Protein AF-A0A6N8YB53-F1 (afdb_monomer_lite)

Secondary structure (DSSP, 8-state):
--HHHHHHHHHHHHHHHHHHHHHHHHHHHHHH---TT--HHHHHHHHHHHHHHHHHHHHTT-GGGHHHHHHHHHHHHHHHHHHHHTT---HHHHHHHHHHHHHHHHHHHHHHHHHHHHHHHHHHHHHHHHHHHHHHH-SS-S--

Structure (mmCIF, N/CA/C/O backbone):
data_AF-A0A6N8YB53-F1
#
_entry.id   AF-A0A6N8YB53-F1
#
loop_
_atom_site.group_PDB
_atom_site.id
_atom_site.type_symbol
_atom_site.label_atom_id
_atom_site.label_alt_id
_atom_site.label_comp_id
_atom_site.label_asym_id
_atom_site.label_entity_id
_atom_site.label_seq_id
_atom_site.pdbx_PDB_ins_code
_atom_site.Cartn_x
_atom_site.Cartn_y
_atom_site.Cartn_z
_atom_site.occupancy
_atom_site.B_iso_or_equiv
_atom_site.auth_seq_id
_atom_site.auth_comp_id
_atom_site.auth_asym_id
_atom_site.auth_atom_id
_atom_site.pdbx_PDB_model_num
ATOM 1 N N . MET A 1 1 ? 21.199 24.885 -8.560 1.00 68.94 1 MET A N 1
ATOM 2 C CA . MET A 1 1 ? 20.740 23.526 -8.229 1.00 68.94 1 MET A CA 1
ATOM 3 C C . MET A 1 1 ? 20.854 22.683 -9.481 1.00 68.94 1 MET A C 1
ATOM 5 O O . MET A 1 1 ? 20.264 23.051 -10.496 1.00 68.94 1 MET A O 1
ATOM 9 N N . SER A 1 2 ? 21.675 21.638 -9.445 1.00 90.31 2 SER A N 1
ATOM 10 C CA . SER A 1 2 ? 21.792 20.686 -10.555 1.00 90.31 2 SER A CA 1
ATOM 11 C C . SER A 1 2 ? 20.543 19.793 -10.643 1.00 90.31 2 SER A C 1
ATOM 13 O O . SER A 1 2 ? 19.732 19.748 -9.715 1.00 90.31 2 SER A O 1
ATOM 15 N N . ARG A 1 3 ? 20.360 19.081 -11.765 1.00 82.12 3 ARG A N 1
ATOM 16 C CA . ARG A 1 3 ? 19.267 18.098 -11.902 1.00 82.12 3 ARG A CA 1
ATOM 17 C C . ARG A 1 3 ? 19.371 16.986 -10.854 1.00 82.12 3 ARG A C 1
ATOM 19 O O . ARG A 1 3 ? 18.347 16.576 -10.318 1.00 82.12 3 ARG A O 1
ATOM 26 N N . ASP A 1 4 ? 20.592 16.579 -10.528 1.00 77.56 4 ASP A N 1
ATOM 27 C CA . ASP A 1 4 ? 20.862 15.503 -9.573 1.00 77.56 4 ASP A CA 1
ATOM 28 C C . ASP A 1 4 ? 20.578 15.945 -8.132 1.00 77.56 4 ASP A C 1
ATOM 30 O O . ASP A 1 4 ? 19.939 15.217 -7.377 1.00 77.56 4 ASP A O 1
ATOM 34 N N . GLU A 1 5 ? 20.948 17.180 -7.765 1.00 79.94 5 GLU A N 1
ATOM 35 C CA . GLU A 1 5 ? 20.570 17.765 -6.470 1.00 79.94 5 GLU A CA 1
ATOM 36 C C . GLU A 1 5 ? 19.052 17.879 -6.325 1.00 79.94 5 GLU A C 1
ATOM 38 O O . GLU A 1 5 ? 18.503 17.594 -5.262 1.00 79.94 5 GLU A O 1
ATOM 43 N N . PHE A 1 6 ? 18.356 18.292 -7.388 1.00 80.00 6 PHE A N 1
ATOM 44 C CA . PHE A 1 6 ? 16.901 18.379 -7.363 1.00 80.00 6 PHE A CA 1
ATOM 45 C C . PHE A 1 6 ? 16.256 17.000 -7.172 1.00 80.00 6 PHE A C 1
ATOM 47 O O . PHE A 1 6 ? 15.397 16.848 -6.306 1.00 80.00 6 PHE A O 1
ATOM 54 N N . ALA A 1 7 ? 16.696 15.991 -7.931 1.00 75.06 7 ALA A N 1
ATOM 55 C CA . ALA A 1 7 ? 16.205 14.619 -7.808 1.00 75.06 7 ALA A CA 1
ATOM 56 C C . ALA A 1 7 ? 16.444 14.048 -6.401 1.00 75.06 7 ALA A C 1
ATOM 58 O O . ALA A 1 7 ? 15.540 13.449 -5.817 1.00 75.06 7 ALA A O 1
ATOM 59 N N . PHE A 1 8 ? 17.618 14.314 -5.821 1.00 78.69 8 PHE A N 1
ATOM 60 C CA . PHE A 1 8 ? 17.946 13.933 -4.452 1.00 78.69 8 PHE A CA 1
ATOM 61 C C . PHE A 1 8 ? 16.974 14.544 -3.431 1.00 78.69 8 PHE A C 1
ATOM 63 O O . PHE A 1 8 ? 16.389 13.823 -2.623 1.00 78.69 8 PHE A O 1
ATOM 70 N N . TRP A 1 9 ? 16.737 15.860 -3.483 1.00 81.25 9 TRP A N 1
ATOM 71 C CA . TRP A 1 9 ? 15.824 16.519 -2.543 1.00 81.25 9 TRP A CA 1
ATOM 72 C C . TRP A 1 9 ? 14.372 16.072 -2.707 1.00 81.25 9 TRP A C 1
ATOM 74 O O . TRP A 1 9 ? 13.678 15.874 -1.709 1.00 81.25 9 TRP A O 1
ATOM 84 N N . VAL A 1 10 ? 13.920 15.854 -3.945 1.00 79.44 10 VAL A N 1
ATOM 85 C CA . VAL A 1 10 ? 12.597 15.276 -4.218 1.00 79.44 10 VAL A CA 1
ATOM 86 C C . VAL A 1 10 ? 12.478 13.890 -3.585 1.00 79.44 10 VAL A C 1
ATOM 88 O O . VAL A 1 10 ? 11.480 13.622 -2.917 1.00 79.44 10 VAL A O 1
ATOM 91 N N . ALA A 1 11 ? 13.496 13.035 -3.718 1.00 72.44 11 ALA A N 1
ATOM 92 C CA . ALA A 1 11 ? 13.505 11.712 -3.101 1.00 72.44 11 ALA A CA 1
ATOM 93 C C . ALA A 1 11 ? 13.462 11.793 -1.567 1.00 72.44 11 ALA A C 1
ATOM 95 O O . ALA A 1 11 ? 12.680 11.078 -0.941 1.00 72.44 11 ALA A O 1
ATOM 96 N N . VAL A 1 12 ? 14.239 12.687 -0.947 1.00 76.75 12 VAL A N 1
ATOM 97 C CA . VAL A 1 12 ? 14.237 12.894 0.514 1.00 76.75 12 VAL A CA 1
ATOM 98 C C . VAL A 1 12 ? 12.858 13.333 1.015 1.00 76.75 12 VAL A C 1
ATOM 100 O O . VAL A 1 12 ? 12.335 12.761 1.973 1.00 76.75 12 VAL A O 1
ATOM 103 N N . VAL A 1 13 ? 12.233 14.310 0.352 1.00 79.44 13 VAL A N 1
ATOM 104 C CA . VAL A 1 13 ? 10.890 14.786 0.718 1.00 79.44 13 VAL A CA 1
ATOM 105 C C . VAL A 1 13 ? 9.848 13.690 0.503 1.00 79.44 13 VAL A C 1
ATOM 107 O O . VAL A 1 13 ? 9.030 13.452 1.390 1.00 79.44 13 VAL A O 1
ATOM 110 N N . ALA A 1 14 ? 9.893 12.982 -0.628 1.00 69.25 14 ALA A N 1
ATOM 111 C CA . ALA A 1 14 ? 8.979 11.880 -0.922 1.00 69.25 14 ALA A CA 1
ATOM 112 C C . ALA A 1 14 ? 9.079 10.761 0.126 1.00 69.25 14 ALA A C 1
ATOM 114 O O . ALA A 1 14 ? 8.049 10.274 0.596 1.00 69.25 14 ALA A O 1
ATOM 115 N N . ASN A 1 15 ? 10.297 10.410 0.554 1.00 69.44 15 ASN A N 1
ATOM 116 C CA . ASN A 1 15 ? 10.534 9.491 1.667 1.00 69.44 15 ASN A CA 1
ATOM 117 C C . ASN A 1 15 ? 9.843 10.002 2.942 1.00 69.44 15 ASN A C 1
ATOM 119 O O . ASN A 1 15 ? 9.006 9.303 3.513 1.00 69.44 15 ASN A O 1
ATOM 123 N N . GLY A 1 16 ? 10.135 11.238 3.360 1.00 72.81 16 GLY A N 1
ATOM 124 C CA . GLY A 1 16 ? 9.576 11.822 4.584 1.00 72.81 16 GLY A CA 1
ATOM 125 C C . GLY A 1 16 ? 8.044 11.869 4.588 1.00 72.81 16 GLY A C 1
ATOM 126 O O . GLY A 1 16 ? 7.410 11.430 5.546 1.00 72.81 16 GLY A O 1
ATOM 127 N N . VAL A 1 17 ? 7.435 12.331 3.495 1.00 72.19 17 VAL A N 1
ATOM 128 C CA . VAL A 1 17 ? 5.971 12.404 3.353 1.00 72.19 17 VAL A CA 1
ATOM 129 C C . VAL A 1 17 ? 5.343 11.010 3.377 1.00 72.19 17 VAL A C 1
ATOM 131 O O . VAL A 1 17 ? 4.336 10.806 4.056 1.00 72.19 17 VAL A O 1
ATOM 134 N N . THR A 1 18 ? 5.960 10.036 2.702 1.00 68.25 18 THR A N 1
ATOM 135 C CA . THR A 1 18 ? 5.464 8.651 2.663 1.00 68.25 18 THR A CA 1
ATOM 136 C C . THR A 1 18 ? 5.437 8.018 4.050 1.00 68.25 18 THR A C 1
ATOM 138 O O . THR A 1 18 ? 4.482 7.316 4.384 1.00 68.25 18 THR A O 1
ATOM 141 N N . PHE A 1 19 ? 6.442 8.303 4.878 1.00 67.00 19 PHE A N 1
ATOM 142 C CA . PHE A 1 19 ? 6.468 7.863 6.269 1.00 67.00 19 PHE A CA 1
ATOM 143 C C . PHE A 1 19 ? 5.384 8.544 7.108 1.00 67.00 19 PHE A C 1
ATOM 145 O O . PHE A 1 19 ? 4.682 7.879 7.865 1.00 67.00 19 PHE A O 1
ATOM 152 N N . VAL A 1 20 ? 5.233 9.864 6.988 1.00 73.56 20 VAL A N 1
ATOM 153 C CA . VAL A 1 20 ? 4.366 10.640 7.886 1.00 73.56 20 VAL A CA 1
ATOM 154 C C . VAL A 1 20 ? 2.881 10.420 7.598 1.00 73.56 20 VAL A C 1
ATOM 156 O O . VAL A 1 20 ? 2.093 10.356 8.541 1.00 73.56 20 VAL A O 1
ATOM 159 N N . GLN A 1 21 ? 2.482 10.252 6.332 1.00 75.06 21 GLN A N 1
ATOM 160 C CA . GLN A 1 21 ? 1.061 10.235 5.944 1.00 75.06 21 GLN A CA 1
ATOM 161 C C . GLN A 1 21 ? 0.226 9.150 6.648 1.00 75.06 21 GLN A C 1
ATOM 163 O O . GLN A 1 21 ? -0.958 9.343 6.908 1.00 75.06 21 GLN A O 1
ATOM 168 N N . ILE A 1 22 ? 0.831 8.009 6.984 1.00 79.94 22 ILE A N 1
ATOM 169 C CA . ILE A 1 22 ? 0.111 6.842 7.513 1.00 79.94 22 ILE A CA 1
ATOM 170 C C . ILE A 1 22 ? 0.195 6.719 9.041 1.00 79.94 22 ILE A C 1
ATOM 172 O O . ILE A 1 22 ? -0.607 6.013 9.659 1.00 79.94 22 ILE A O 1
ATOM 176 N N . VAL A 1 23 ? 1.123 7.446 9.671 1.00 84.94 23 VAL A N 1
ATOM 177 C CA . VAL A 1 23 ? 1.365 7.407 11.122 1.00 84.94 23 VAL A CA 1
ATOM 178 C C . VAL A 1 23 ? 0.115 7.760 11.937 1.00 84.94 23 VAL A C 1
ATOM 180 O O . VAL A 1 23 ? -0.196 6.999 12.855 1.00 84.94 23 VAL A O 1
ATOM 183 N N . PRO A 1 24 ? -0.657 8.824 11.626 1.00 84.94 24 PRO A N 1
ATOM 184 C CA . PRO A 1 24 ? -1.852 9.156 12.400 1.00 84.94 24 PRO A CA 1
ATOM 185 C C . PRO A 1 24 ? -2.903 8.041 12.381 1.00 84.94 24 PRO A C 1
ATOM 187 O O . PRO A 1 24 ? -3.508 7.746 13.414 1.00 84.94 24 PRO A O 1
ATOM 190 N N . GLN A 1 25 ? -3.092 7.382 11.231 1.00 87.00 25 GLN A N 1
ATOM 191 C CA . GLN A 1 25 ? -4.042 6.274 11.106 1.00 87.00 25 GLN A CA 1
ATOM 192 C C . GLN A 1 25 ? -3.591 5.049 11.907 1.00 87.00 25 GLN A C 1
ATOM 194 O O . GLN A 1 25 ? -4.390 4.476 12.648 1.00 87.00 25 GLN A O 1
ATOM 199 N N . ILE A 1 26 ? -2.309 4.682 11.824 1.00 90.50 26 ILE A N 1
ATOM 200 C CA . ILE A 1 26 ? -1.743 3.574 12.607 1.00 90.50 26 ILE A CA 1
ATOM 201 C C . ILE A 1 26 ? -1.847 3.871 14.107 1.00 90.50 26 ILE A C 1
ATOM 203 O O . ILE A 1 26 ? -2.325 3.032 14.871 1.00 90.50 26 ILE A O 1
ATOM 207 N N . ALA A 1 27 ? -1.470 5.077 14.536 1.00 92.12 27 ALA A N 1
ATOM 208 C CA . ALA A 1 27 ? -1.556 5.492 15.933 1.00 92.12 27 ALA A CA 1
ATOM 209 C C . ALA A 1 27 ? -3.003 5.454 16.450 1.00 92.12 27 ALA A C 1
ATOM 211 O O . ALA A 1 27 ? -3.247 4.985 17.564 1.00 92.12 27 ALA A O 1
ATOM 212 N N . ARG A 1 28 ? -3.979 5.884 15.636 1.00 91.62 28 ARG A N 1
ATOM 213 C CA . ARG A 1 28 ? -5.408 5.766 15.961 1.00 91.62 28 ARG A CA 1
ATOM 214 C C . ARG A 1 28 ? -5.818 4.302 16.126 1.00 91.62 28 ARG A C 1
ATOM 216 O O . ARG A 1 28 ? -6.371 3.972 17.169 1.00 91.62 28 ARG A O 1
ATOM 223 N N . LEU A 1 29 ? -5.505 3.429 15.165 1.00 93.31 29 LEU A N 1
ATOM 224 C CA . LEU A 1 29 ? -5.847 1.999 15.225 1.00 93.31 29 LEU A CA 1
ATOM 225 C C . LEU A 1 29 ? -5.259 1.303 16.461 1.00 93.31 29 LEU A C 1
ATOM 227 O O . LEU A 1 29 ? -5.942 0.489 17.081 1.00 93.31 29 LEU A O 1
ATOM 231 N N . ILE A 1 30 ? -4.021 1.641 16.839 1.00 95.31 30 ILE A N 1
ATOM 232 C CA . ILE A 1 30 ? -3.368 1.124 18.051 1.00 95.31 30 ILE A CA 1
ATOM 233 C C . ILE A 1 30 ? -4.069 1.642 19.309 1.00 95.31 30 ILE A C 1
ATOM 235 O O . ILE A 1 30 ? -4.342 0.866 20.221 1.00 95.31 30 ILE A O 1
ATOM 239 N N . ARG A 1 31 ? -4.348 2.950 19.373 1.00 95.56 31 ARG A N 1
ATOM 240 C CA . ARG A 1 31 ? -4.862 3.601 20.585 1.00 95.56 31 ARG A CA 1
ATOM 241 C C . ARG A 1 31 ? -6.327 3.281 20.859 1.00 95.56 31 ARG A C 1
ATOM 243 O O . ARG A 1 31 ? -6.695 3.115 22.015 1.00 95.56 31 ARG A O 1
ATOM 250 N N . THR A 1 32 ? -7.170 3.276 19.827 1.00 94.38 32 THR A N 1
ATOM 251 C CA . THR A 1 32 ? -8.629 3.206 20.001 1.00 94.38 32 THR A CA 1
ATOM 252 C C . THR A 1 32 ? -9.218 1.849 19.664 1.00 94.38 32 THR A C 1
ATOM 254 O O . THR A 1 32 ? -10.351 1.588 20.043 1.00 94.38 32 THR A O 1
ATOM 257 N N . GLY A 1 33 ? -8.531 1.009 18.886 1.00 93.56 33 GLY A N 1
ATOM 258 C CA . GLY A 1 33 ? -9.110 -0.232 18.359 1.00 93.56 33 GLY A CA 1
ATOM 259 C C . GLY A 1 33 ? -10.167 -0.014 17.263 1.00 93.56 33 GLY A C 1
ATOM 260 O O . GLY A 1 33 ? -10.290 -0.826 16.360 1.00 93.56 33 GLY A O 1
ATOM 261 N N . HIS A 1 34 ? -10.885 1.109 17.292 1.00 92.88 34 HIS A N 1
ATOM 262 C CA . HIS A 1 34 ? -11.897 1.521 16.318 1.00 92.88 34 HIS A CA 1
ATOM 263 C C . HIS A 1 34 ? -11.400 1.449 14.869 1.00 92.88 34 HIS A C 1
ATOM 265 O O . HIS A 1 34 ? -10.420 2.103 14.502 1.00 92.88 34 HIS A O 1
ATOM 271 N N . THR A 1 35 ? -12.095 0.655 14.054 1.00 92.12 35 THR A N 1
ATOM 272 C CA . THR A 1 35 ? -11.764 0.409 12.639 1.00 92.12 35 THR A CA 1
ATOM 273 C C . THR A 1 35 ? -12.628 1.237 11.687 1.00 92.12 35 THR A C 1
ATOM 275 O O . THR A 1 35 ? -12.398 1.252 10.478 1.00 92.12 35 THR A O 1
ATOM 278 N N . GLU A 1 36 ? -13.606 1.971 12.221 1.00 89.12 36 GLU A N 1
ATOM 279 C CA . GLU A 1 36 ? -14.539 2.781 11.455 1.00 89.12 36 GLU A CA 1
ATOM 280 C C . GLU A 1 36 ? -13.801 3.879 10.680 1.00 89.12 36 GLU A C 1
ATOM 282 O O . GLU A 1 36 ? -13.030 4.678 11.233 1.00 89.12 36 GLU A O 1
ATOM 287 N N . GLY A 1 37 ? -14.066 3.920 9.373 1.00 84.50 37 GLY A N 1
ATOM 288 C CA . GLY A 1 37 ? -13.459 4.871 8.445 1.00 84.50 37 GLY A CA 1
ATOM 289 C C . GLY A 1 37 ? -12.095 4.449 7.894 1.00 84.50 37 GLY A C 1
ATOM 290 O O . GLY A 1 37 ? -11.537 5.189 7.095 1.00 84.50 37 GLY A O 1
ATOM 291 N N . VAL A 1 38 ? -11.566 3.274 8.258 1.00 88.12 38 VAL A N 1
ATOM 292 C CA . VAL A 1 38 ? -10.313 2.755 7.691 1.00 88.12 38 VAL A CA 1
ATOM 293 C C . VAL A 1 38 ? -10.599 1.512 6.850 1.00 88.12 38 VAL A C 1
ATOM 295 O O . VAL A 1 38 ? -11.090 0.498 7.341 1.00 88.12 38 VAL A O 1
ATOM 298 N N . SER A 1 39 ? -10.301 1.584 5.552 1.00 90.06 39 SER A N 1
ATOM 299 C CA . SER A 1 39 ? -10.636 0.525 4.595 1.00 90.06 39 SER A CA 1
ATOM 300 C C . SER A 1 39 ? -9.573 -0.588 4.563 1.00 90.06 39 SER A C 1
ATOM 302 O O . SER A 1 39 ? -8.414 -0.317 4.234 1.00 90.06 39 SER A O 1
ATOM 304 N N . PRO A 1 40 ? -9.941 -1.867 4.792 1.00 93.06 40 PRO A N 1
ATOM 305 C CA . PRO A 1 40 ? -9.031 -2.993 4.567 1.00 93.06 40 PRO A CA 1
ATOM 306 C C . PRO A 1 40 ? -8.565 -3.116 3.115 1.00 93.06 40 PRO A C 1
ATOM 308 O O . PRO A 1 40 ? -7.440 -3.536 2.862 1.00 93.06 40 PRO A O 1
ATOM 311 N N . THR A 1 41 ? -9.411 -2.731 2.155 1.00 92.56 41 THR A N 1
ATOM 312 C CA . THR A 1 41 ? -9.057 -2.724 0.729 1.00 92.56 41 THR A CA 1
ATOM 313 C C . THR A 1 41 ? -7.987 -1.687 0.431 1.00 92.56 41 THR A C 1
ATOM 315 O O . THR A 1 41 ? -7.063 -1.977 -0.316 1.00 92.56 41 THR A O 1
ATOM 318 N N . TRP A 1 42 ? -8.075 -0.508 1.045 1.00 90.00 42 TRP A N 1
ATOM 319 C CA . TRP A 1 42 ? -7.062 0.539 0.924 1.00 90.00 42 TRP A CA 1
ATOM 320 C C . TRP A 1 42 ? -5.705 0.080 1.466 1.00 90.00 42 TRP A C 1
ATOM 322 O O . TRP A 1 42 ? -4.694 0.264 0.789 1.00 90.00 42 TRP A O 1
ATOM 332 N N . ALA A 1 43 ? -5.689 -0.571 2.635 1.00 92.50 43 ALA A N 1
ATOM 333 C CA . ALA A 1 43 ? -4.455 -1.068 3.240 1.00 92.50 43 ALA A CA 1
ATOM 334 C C . ALA A 1 43 ? -3.838 -2.210 2.416 1.00 92.50 43 ALA A C 1
ATOM 336 O O . ALA A 1 43 ? -2.649 -2.183 2.108 1.00 92.50 43 ALA A O 1
ATOM 337 N N . ALA A 1 44 ? -4.648 -3.185 1.994 1.00 95.00 44 ALA A N 1
ATOM 338 C CA . ALA A 1 44 ? -4.175 -4.302 1.180 1.00 95.00 44 ALA A CA 1
ATOM 339 C C . ALA A 1 44 ? -3.697 -3.854 -0.211 1.00 95.00 44 ALA A C 1
ATOM 341 O O . ALA A 1 44 ? -2.608 -4.236 -0.629 1.00 95.00 44 ALA A O 1
ATOM 342 N N . ALA A 1 45 ? -4.462 -3.005 -0.906 1.00 92.25 45 ALA A N 1
ATOM 343 C CA . ALA A 1 45 ? -4.065 -2.467 -2.204 1.00 92.25 45 ALA A CA 1
ATOM 344 C C . ALA A 1 45 ? -2.796 -1.611 -2.096 1.00 92.25 45 ALA A C 1
ATOM 346 O O . ALA A 1 45 ? -1.887 -1.789 -2.901 1.00 92.25 45 ALA A O 1
ATOM 347 N N . GLY A 1 46 ? -2.700 -0.743 -1.080 1.00 90.94 46 GLY A N 1
ATOM 348 C CA . GLY A 1 46 ? -1.508 0.066 -0.820 1.00 90.94 46 GLY A CA 1
ATOM 349 C C . GLY A 1 46 ? -0.267 -0.797 -0.595 1.00 90.94 46 GLY A C 1
ATOM 350 O O . GLY A 1 46 ? 0.765 -0.567 -1.225 1.00 90.94 46 GLY A O 1
ATOM 351 N N . MET A 1 47 ? -0.375 -1.852 0.218 1.00 93.56 47 MET A N 1
ATOM 352 C CA . MET A 1 47 ? 0.711 -2.815 0.417 1.00 93.56 47 MET A CA 1
ATOM 353 C C . MET A 1 47 ? 1.111 -3.492 -0.902 1.00 93.56 47 MET A C 1
ATOM 355 O O . MET A 1 47 ? 2.289 -3.496 -1.253 1.00 93.56 47 MET A O 1
ATOM 359 N N . THR A 1 48 ? 0.151 -4.035 -1.656 1.00 95.44 48 THR A N 1
ATOM 360 C CA . THR A 1 48 ? 0.435 -4.750 -2.909 1.00 95.44 48 THR A CA 1
ATOM 361 C C . THR A 1 48 ? 1.035 -3.841 -3.982 1.00 95.44 48 THR A C 1
ATOM 363 O O . THR A 1 48 ? 1.984 -4.243 -4.653 1.00 95.44 48 THR A O 1
ATOM 366 N N . ILE A 1 49 ? 0.526 -2.618 -4.142 1.00 93.38 49 ILE A N 1
ATOM 367 C CA . ILE A 1 49 ? 1.073 -1.637 -5.089 1.00 93.38 49 ILE A CA 1
ATOM 368 C C . ILE A 1 49 ? 2.533 -1.331 -4.743 1.00 93.38 49 ILE A C 1
ATOM 370 O O . ILE A 1 49 ? 3.375 -1.309 -5.637 1.00 93.38 49 ILE A O 1
ATOM 374 N N . ASN A 1 50 ? 2.863 -1.171 -3.457 1.00 93.62 50 ASN A N 1
ATOM 375 C CA . ASN A 1 50 ? 4.245 -0.935 -3.035 1.00 93.62 50 ASN A CA 1
ATOM 376 C C . ASN A 1 50 ? 5.150 -2.163 -3.225 1.00 93.62 50 ASN A C 1
ATOM 378 O O . ASN A 1 50 ? 6.325 -2.002 -3.536 1.00 93.62 50 ASN A O 1
ATOM 382 N N . VAL A 1 51 ? 4.622 -3.387 -3.143 1.00 96.19 51 VAL A N 1
ATOM 383 C CA . VAL A 1 51 ? 5.365 -4.589 -3.572 1.00 96.19 51 VAL A CA 1
ATOM 384 C C . VAL A 1 51 ? 5.637 -4.559 -5.083 1.00 96.19 51 VAL A C 1
ATOM 386 O O . VAL A 1 51 ? 6.735 -4.904 -5.515 1.00 96.19 51 VAL A O 1
ATOM 389 N N . GLY A 1 52 ? 4.677 -4.098 -5.891 1.00 95.44 52 GLY A N 1
ATOM 390 C CA . GLY A 1 52 ? 4.882 -3.865 -7.325 1.00 95.44 52 GLY A CA 1
ATOM 391 C C . GLY A 1 52 ? 5.975 -2.828 -7.600 1.00 95.44 52 GLY A C 1
ATOM 392 O O . GLY A 1 52 ? 6.848 -3.063 -8.434 1.00 95.44 52 GLY A O 1
ATOM 393 N N . TRP A 1 53 ? 5.977 -1.723 -6.847 1.00 94.50 53 TRP A N 1
ATOM 394 C CA . TRP A 1 53 ? 7.050 -0.729 -6.896 1.00 94.50 53 TRP A CA 1
ATOM 395 C C . TRP A 1 53 ? 8.397 -1.307 -6.488 1.00 94.50 53 TRP A C 1
ATOM 397 O O . TRP A 1 53 ? 9.369 -1.049 -7.183 1.00 94.50 53 TRP A O 1
ATOM 407 N N . MET A 1 54 ? 8.460 -2.126 -5.432 1.00 95.81 54 MET A N 1
ATOM 408 C CA . MET A 1 54 ? 9.694 -2.802 -5.019 1.00 95.81 54 MET A CA 1
ATOM 409 C C . MET A 1 54 ? 10.295 -3.603 -6.177 1.00 95.81 54 MET A C 1
ATOM 411 O O . MET A 1 54 ? 11.471 -3.452 -6.487 1.00 95.81 54 MET A O 1
ATOM 415 N N . ALA A 1 55 ? 9.479 -4.416 -6.852 1.00 96.25 55 ALA A N 1
ATOM 416 C CA . ALA A 1 55 ? 9.934 -5.188 -8.004 1.00 96.25 55 ALA A CA 1
ATOM 417 C C . ALA A 1 55 ? 10.439 -4.280 -9.138 1.00 96.25 55 ALA A C 1
ATOM 419 O O . ALA A 1 55 ? 11.501 -4.533 -9.699 1.00 96.25 55 ALA A O 1
ATOM 420 N N . TYR A 1 56 ? 9.711 -3.200 -9.436 1.00 93.75 56 TYR A N 1
ATOM 421 C CA . TYR A 1 56 ? 10.098 -2.234 -10.462 1.00 93.75 56 TYR A CA 1
ATOM 422 C C . TYR A 1 56 ? 11.425 -1.528 -10.145 1.00 93.75 56 TYR A C 1
ATOM 424 O O . TYR A 1 56 ? 12.269 -1.400 -11.028 1.00 93.75 56 TYR A O 1
ATOM 432 N N . VAL A 1 57 ? 11.634 -1.070 -8.907 1.00 93.25 57 VAL A N 1
ATOM 433 C CA . VAL A 1 57 ? 12.854 -0.329 -8.545 1.00 93.25 57 VAL A CA 1
ATOM 434 C C . VAL A 1 57 ? 14.074 -1.230 -8.434 1.00 93.25 57 VAL A C 1
ATOM 436 O O . VAL A 1 57 ? 15.165 -0.783 -8.757 1.00 93.25 57 VAL A O 1
ATOM 439 N N . VAL A 1 58 ? 13.894 -2.490 -8.024 1.00 96.19 58 VAL A N 1
ATOM 440 C CA . VAL A 1 58 ? 14.972 -3.487 -8.021 1.00 96.19 58 VAL A CA 1
ATOM 441 C C . VAL A 1 58 ? 15.405 -3.792 -9.452 1.00 96.19 58 VAL A C 1
ATOM 443 O O . VAL A 1 58 ? 16.598 -3.801 -9.726 1.00 96.19 58 VAL A O 1
AT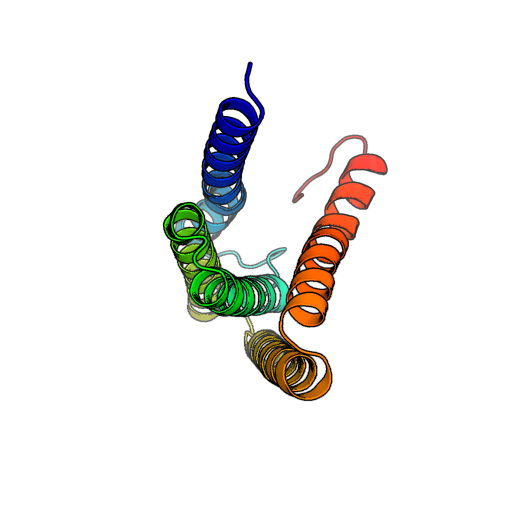OM 446 N N . GLU A 1 59 ? 14.453 -3.985 -10.367 1.00 95.50 59 GLU A N 1
ATOM 447 C CA . GLU A 1 59 ? 14.753 -4.221 -11.784 1.00 95.50 59 GLU A CA 1
ATOM 448 C C . GLU A 1 59 ? 15.497 -3.044 -12.431 1.00 95.50 59 GLU A C 1
ATOM 450 O O . GLU A 1 59 ? 16.405 -3.248 -13.228 1.00 95.50 59 GLU A O 1
ATOM 455 N N . ASN A 1 60 ? 15.098 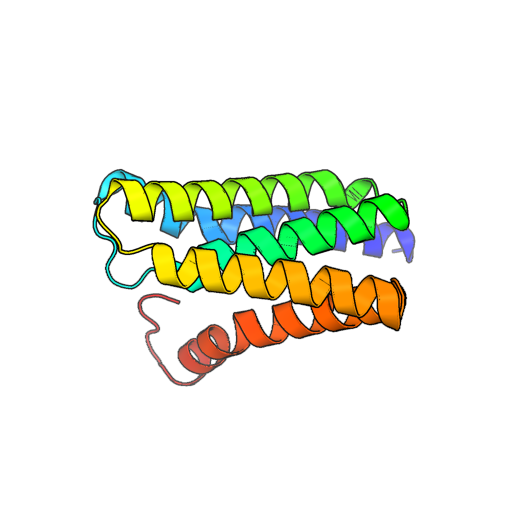-1.810 -12.115 1.00 91.75 60 ASN A N 1
ATOM 456 C CA . ASN A 1 60 ? 15.671 -0.603 -12.720 1.00 91.75 60 ASN A CA 1
ATOM 457 C C . ASN A 1 60 ? 16.835 -0.009 -11.907 1.00 91.75 60 ASN A C 1
ATOM 459 O O . ASN A 1 60 ? 17.285 1.091 -12.215 1.00 91.75 60 ASN A O 1
ATOM 463 N N . GLU A 1 61 ? 17.308 -0.717 -10.877 1.00 94.06 61 GLU A N 1
ATOM 464 C CA . GLU A 1 61 ? 18.444 -0.324 -10.033 1.00 94.06 61 GLU A CA 1
ATOM 465 C C . GLU A 1 61 ? 18.280 1.028 -9.298 1.00 94.06 61 GLU A C 1
ATOM 467 O O . GLU A 1 61 ? 19.258 1.704 -8.981 1.00 94.06 61 GLU A O 1
ATOM 472 N N . TYR A 1 62 ? 17.047 1.423 -8.964 1.00 88.06 62 TYR A N 1
ATOM 473 C CA . TYR A 1 62 ? 16.746 2.654 -8.211 1.00 88.06 62 TYR A CA 1
ATOM 474 C C . TYR A 1 62 ? 16.846 2.434 -6.697 1.00 88.06 62 TYR A C 1
ATOM 476 O O . TYR A 1 62 ? 15.868 2.556 -5.945 1.00 88.06 62 TYR A O 1
ATOM 484 N N . TRP A 1 63 ? 18.038 2.057 -6.241 1.00 88.19 63 TRP A N 1
ATOM 485 C CA . TRP A 1 63 ? 18.309 1.596 -4.877 1.00 88.19 63 TRP A CA 1
ATOM 486 C C . TRP A 1 63 ? 17.946 2.621 -3.796 1.00 88.19 63 TRP A C 1
ATOM 488 O O . TRP A 1 63 ? 17.469 2.252 -2.722 1.00 88.19 63 TRP A O 1
ATOM 498 N N . GLU A 1 64 ? 18.105 3.912 -4.081 1.00 83.56 64 GLU A N 1
ATOM 499 C CA . GLU A 1 64 ? 17.798 5.018 -3.171 1.00 83.56 64 GLU A CA 1
ATOM 500 C C . GLU A 1 64 ? 16.319 5.092 -2.760 1.00 83.56 64 GLU A C 1
ATOM 502 O O . GLU A 1 64 ? 15.986 5.666 -1.721 1.00 83.56 64 GLU A O 1
ATOM 507 N N . THR A 1 65 ? 15.419 4.485 -3.537 1.00 83.06 65 THR A N 1
ATOM 508 C CA . THR A 1 65 ? 13.975 4.474 -3.255 1.00 83.06 65 THR A CA 1
ATOM 509 C C . THR A 1 65 ? 13.551 3.330 -2.331 1.00 83.06 65 THR A C 1
ATOM 511 O O . THR A 1 65 ? 12.510 3.422 -1.673 1.00 83.06 65 THR A O 1
ATOM 514 N N . ILE A 1 66 ? 14.362 2.272 -2.216 1.00 88.56 66 ILE A N 1
ATOM 515 C CA . ILE A 1 66 ? 14.026 1.051 -1.469 1.00 88.56 66 ILE A CA 1
ATOM 516 C C . ILE A 1 66 ? 13.616 1.332 -0.016 1.00 88.56 66 ILE A C 1
ATOM 518 O O . ILE A 1 66 ? 12.596 0.777 0.406 1.00 88.56 66 ILE A O 1
ATOM 522 N N . PRO A 1 67 ? 14.311 2.196 0.756 1.00 86.38 67 PRO A N 1
ATOM 523 C CA . PRO A 1 67 ? 13.906 2.491 2.128 1.00 86.38 67 PRO A CA 1
ATOM 524 C C . PRO A 1 67 ? 12.464 3.011 2.243 1.00 86.38 67 PRO A C 1
ATOM 526 O O . PRO A 1 67 ? 11.716 2.511 3.087 1.00 86.38 67 PRO A O 1
ATOM 529 N N . SER A 1 68 ? 12.030 3.936 1.370 1.00 84.19 68 SER A N 1
ATOM 530 C CA . SER A 1 68 ? 10.631 4.414 1.360 1.00 84.19 68 SER A CA 1
ATOM 531 C C . SER A 1 68 ? 9.636 3.304 1.064 1.00 84.19 68 SER A C 1
ATOM 533 O O . SER A 1 68 ? 8.568 3.253 1.672 1.00 84.19 68 SER A O 1
ATOM 535 N N . ILE A 1 69 ? 9.977 2.402 0.145 1.00 89.44 69 ILE A N 1
ATOM 536 C CA . ILE A 1 69 ? 9.064 1.348 -0.288 1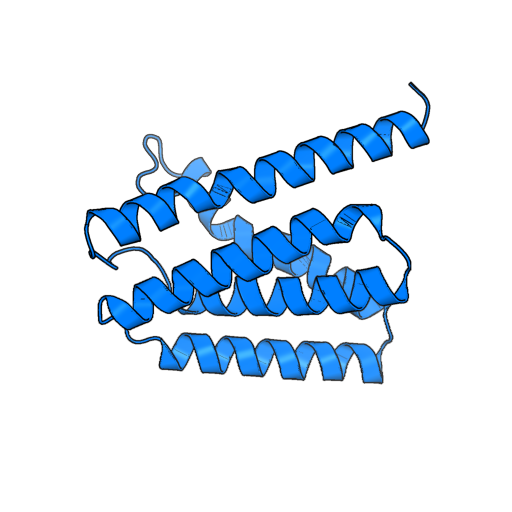.00 89.44 69 ILE A CA 1
ATOM 537 C C . ILE A 1 69 ? 8.926 0.294 0.812 1.00 89.44 69 ILE A C 1
ATOM 539 O O . ILE A 1 69 ? 7.809 -0.125 1.110 1.00 89.44 69 ILE A O 1
ATOM 543 N N . ILE A 1 70 ? 10.020 -0.084 1.487 1.00 91.56 70 ILE A N 1
ATOM 544 C CA . ILE A 1 70 ? 9.966 -0.969 2.665 1.00 91.56 70 ILE A CA 1
ATOM 545 C C . ILE A 1 70 ? 9.082 -0.354 3.748 1.00 91.56 70 ILE A C 1
ATOM 547 O O . ILE A 1 70 ? 8.247 -1.049 4.333 1.00 91.56 70 ILE A O 1
ATOM 551 N N . ALA A 1 71 ? 9.242 0.944 4.003 1.00 87.94 71 ALA A N 1
ATOM 552 C CA . ALA A 1 71 ? 8.425 1.658 4.968 1.00 87.94 71 ALA A CA 1
ATOM 553 C C . ALA A 1 71 ? 6.944 1.619 4.593 1.00 87.94 71 ALA A C 1
ATOM 555 O O . ALA A 1 71 ? 6.122 1.223 5.414 1.00 87.94 71 ALA A O 1
ATOM 556 N N . ALA A 1 72 ? 6.610 1.932 3.341 1.00 88.94 72 ALA A N 1
ATOM 557 C CA . ALA A 1 72 ? 5.241 1.892 2.847 1.00 88.94 72 ALA A CA 1
ATOM 558 C C . ALA A 1 72 ? 4.630 0.487 2.969 1.00 88.94 72 ALA A C 1
ATOM 560 O O . ALA A 1 72 ? 3.547 0.340 3.539 1.00 88.94 72 ALA A O 1
ATOM 561 N N . ILE A 1 73 ? 5.337 -0.558 2.515 1.00 93.62 73 ILE A N 1
ATOM 562 C CA . ILE A 1 73 ? 4.900 -1.960 2.652 1.00 93.62 73 ILE A CA 1
ATOM 563 C C . ILE A 1 73 ? 4.634 -2.286 4.124 1.00 93.62 73 ILE A C 1
ATOM 565 O O . ILE A 1 73 ? 3.576 -2.822 4.455 1.00 93.62 73 ILE A O 1
ATOM 569 N N . SER A 1 74 ? 5.569 -1.935 5.008 1.00 93.19 74 SER A N 1
ATOM 570 C CA . SER A 1 74 ? 5.477 -2.224 6.442 1.00 93.19 74 SER A CA 1
ATOM 571 C C . SER A 1 74 ? 4.316 -1.482 7.098 1.00 93.19 74 SER A C 1
ATOM 573 O O . SER A 1 74 ? 3.577 -2.068 7.884 1.00 93.19 74 SER A O 1
ATOM 575 N N . SER A 1 75 ? 4.105 -0.213 6.756 1.00 90.81 75 SER A N 1
ATOM 576 C CA . SER A 1 75 ? 3.021 0.599 7.301 1.00 90.81 75 SER A CA 1
ATOM 577 C C . SER A 1 75 ? 1.646 0.124 6.838 1.00 90.81 75 SER A C 1
ATOM 579 O O . SER A 1 75 ? 0.741 -0.009 7.662 1.00 90.81 75 SER A O 1
ATOM 581 N N . PHE A 1 76 ? 1.480 -0.187 5.550 1.00 93.00 76 PHE A N 1
ATOM 582 C CA . PHE A 1 76 ? 0.224 -0.737 5.038 1.00 93.00 76 PHE A CA 1
ATOM 583 C C . PHE A 1 76 ? -0.044 -2.150 5.563 1.00 93.00 76 PHE A C 1
ATOM 585 O O . PHE A 1 76 ? -1.175 -2.457 5.941 1.00 93.00 76 PHE A O 1
ATOM 592 N N . GLY A 1 77 ? 0.993 -2.985 5.661 1.00 95.12 77 GLY A N 1
ATOM 593 C CA . GLY A 1 77 ? 0.907 -4.306 6.278 1.00 95.12 77 GLY A CA 1
ATOM 594 C C . GLY A 1 77 ? 0.513 -4.227 7.753 1.00 95.12 77 GLY A C 1
ATOM 595 O O . GLY A 1 77 ? -0.386 -4.944 8.191 1.00 95.12 77 GLY A O 1
ATOM 596 N N . LEU A 1 78 ? 1.109 -3.299 8.510 1.00 95.50 78 LEU A N 1
ATOM 597 C CA . LEU A 1 78 ? 0.753 -3.046 9.904 1.00 95.50 78 LEU A CA 1
ATOM 598 C C . LEU A 1 78 ? -0.689 -2.544 10.034 1.00 95.50 78 LEU A C 1
ATOM 600 O O . LEU A 1 78 ? -1.426 -3.047 10.877 1.00 95.50 78 LEU A O 1
ATOM 604 N N . ALA A 1 79 ? -1.122 -1.603 9.192 1.00 94.25 79 ALA A N 1
ATOM 605 C CA . ALA A 1 79 ? -2.503 -1.128 9.185 1.00 94.25 79 ALA A CA 1
ATOM 606 C C . ALA A 1 79 ? -3.491 -2.272 8.898 1.00 94.25 79 ALA A C 1
ATOM 608 O O . ALA A 1 79 ? -4.476 -2.429 9.618 1.00 94.25 79 ALA A O 1
ATOM 609 N N . LEU A 1 80 ? -3.205 -3.119 7.904 1.00 96.00 80 LEU A N 1
ATOM 610 C CA . LEU A 1 80 ? -4.034 -4.277 7.566 1.00 96.00 80 LEU A CA 1
ATOM 611 C C . LEU A 1 80 ? -4.080 -5.311 8.701 1.00 96.00 80 LEU A C 1
ATOM 613 O O . LEU A 1 80 ? -5.150 -5.834 9.019 1.00 96.00 80 LEU A O 1
ATOM 617 N N . TYR A 1 81 ? -2.939 -5.575 9.339 1.00 97.62 81 TYR A N 1
ATOM 618 C CA . TYR A 1 81 ? -2.856 -6.441 10.511 1.00 97.62 81 TYR A CA 1
ATOM 619 C C . TYR A 1 81 ? -3.672 -5.890 11.684 1.00 97.62 81 TYR A C 1
ATOM 621 O O . TYR A 1 81 ? -4.435 -6.632 12.298 1.00 97.62 81 TYR A O 1
ATOM 629 N N . LEU A 1 82 ? -3.555 -4.593 11.984 1.00 97.06 82 LEU A N 1
ATOM 630 C CA . LEU A 1 82 ? -4.314 -3.948 13.055 1.00 97.06 82 LEU A CA 1
ATOM 631 C C . LEU A 1 82 ? -5.817 -3.967 12.770 1.00 97.06 82 LEU A C 1
ATOM 633 O O . LEU A 1 82 ? -6.595 -4.249 13.673 1.00 97.06 82 LEU A O 1
ATOM 637 N N . LEU A 1 83 ? -6.230 -3.748 11.520 1.00 96.62 83 LEU A N 1
ATOM 638 C CA . LEU A 1 83 ? -7.624 -3.896 11.101 1.00 96.62 83 LEU A CA 1
ATOM 639 C C . LEU A 1 83 ? -8.145 -5.308 11.377 1.00 96.62 83 LEU A C 1
ATOM 641 O O . LEU A 1 83 ? -9.195 -5.457 11.998 1.00 96.62 83 LEU A O 1
ATOM 645 N N . TYR A 1 84 ? -7.403 -6.339 10.967 1.00 97.50 84 TYR A N 1
ATOM 646 C CA . TYR A 1 84 ? -7.757 -7.730 11.255 1.00 97.50 84 TYR A CA 1
ATOM 647 C C . TYR A 1 84 ? -7.838 -8.000 12.763 1.00 97.50 84 TYR A C 1
ATOM 649 O O . TYR A 1 84 ? -8.849 -8.506 13.250 1.00 97.50 84 TYR A O 1
ATOM 657 N N . ARG A 1 85 ? -6.796 -7.612 13.508 1.00 97.50 85 ARG A N 1
ATOM 658 C CA . ARG A 1 85 ? -6.704 -7.774 14.965 1.00 97.50 85 ARG A CA 1
ATOM 659 C C . ARG A 1 85 ? -7.875 -7.110 15.691 1.00 97.50 85 ARG A C 1
ATOM 661 O O . ARG A 1 85 ? -8.369 -7.660 16.669 1.00 97.50 85 ARG A O 1
ATOM 668 N N . ASN A 1 86 ? -8.314 -5.954 15.209 1.00 96.88 86 ASN A N 1
ATOM 669 C CA . ASN A 1 86 ? -9.397 -5.172 15.795 1.00 96.88 86 ASN A CA 1
ATOM 670 C C . ASN A 1 86 ? -10.793 -5.580 15.272 1.00 96.88 86 ASN A C 1
ATOM 672 O O . ASN A 1 86 ? -11.772 -4.876 15.508 1.00 96.88 86 ASN A O 1
ATOM 676 N N . GLY A 1 87 ? -10.903 -6.708 14.561 1.00 95.31 87 GLY A N 1
ATOM 677 C CA . GLY A 1 87 ? -12.181 -7.306 14.165 1.00 95.31 87 GLY A CA 1
ATOM 678 C C . GLY A 1 87 ? -12.739 -6.848 12.814 1.00 95.31 87 GLY A C 1
ATOM 679 O O . GLY A 1 87 ? -13.853 -7.239 12.456 1.00 95.31 87 GLY A O 1
ATOM 680 N N . ALA A 1 88 ? -11.997 -6.063 12.024 1.00 95.38 88 ALA A N 1
ATOM 681 C CA . ALA A 1 88 ? -12.432 -5.700 10.679 1.00 95.38 88 ALA A CA 1
ATOM 682 C C . ALA A 1 88 ? -12.389 -6.904 9.723 1.00 95.38 88 ALA A C 1
ATOM 684 O O . ALA A 1 88 ? -11.499 -7.758 9.758 1.00 95.38 88 ALA A O 1
ATOM 685 N N . ARG A 1 89 ? -13.337 -6.945 8.782 1.00 95.38 89 ARG A N 1
ATOM 686 C CA . ARG A 1 89 ? -13.385 -7.975 7.735 1.00 95.38 89 ARG A CA 1
ATOM 687 C C . ARG A 1 89 ? -12.364 -7.677 6.636 1.00 95.38 89 ARG A C 1
ATOM 689 O O . ARG A 1 89 ? -12.655 -6.953 5.690 1.00 95.38 89 ARG A O 1
ATOM 696 N N . VAL A 1 90 ? -11.186 -8.291 6.719 1.00 96.31 90 VAL A N 1
ATOM 697 C CA . VAL A 1 90 ? -10.085 -8.053 5.763 1.00 96.31 90 VAL A CA 1
ATOM 698 C C . VAL A 1 90 ? -10.148 -8.884 4.477 1.00 96.31 90 VAL A C 1
ATOM 700 O O . VAL A 1 90 ? -9.430 -8.585 3.528 1.00 96.31 90 VAL A O 1
ATOM 703 N N . ARG A 1 91 ? -11.018 -9.904 4.401 1.00 95.88 91 ARG A N 1
ATOM 704 C CA . ARG A 1 91 ? -11.049 -10.864 3.277 1.00 95.88 91 ARG A CA 1
ATOM 705 C C . ARG A 1 91 ? -11.197 -10.190 1.913 1.00 95.88 91 ARG A C 1
ATOM 707 O O . ARG A 1 91 ? -10.463 -10.525 0.993 1.00 95.88 91 ARG A O 1
ATOM 714 N N . ALA A 1 92 ? -12.132 -9.249 1.787 1.00 91.69 92 ALA A N 1
ATOM 715 C CA . ALA A 1 92 ? -12.334 -8.524 0.534 1.00 91.69 92 ALA A CA 1
ATOM 716 C C . ALA A 1 92 ? -11.085 -7.717 0.147 1.00 91.69 92 ALA A C 1
ATOM 718 O O . ALA A 1 92 ? -10.683 -7.742 -1.009 1.00 91.69 92 ALA A O 1
ATOM 719 N N . GLY A 1 93 ? -10.426 -7.083 1.123 1.00 93.62 93 GLY A N 1
ATOM 720 C CA . GLY A 1 93 ? -9.181 -6.358 0.886 1.00 93.62 93 GLY A CA 1
ATOM 721 C C . GLY A 1 93 ? -8.048 -7.271 0.422 1.00 93.62 93 GLY A C 1
ATOM 722 O O . GLY A 1 93 ? -7.391 -6.960 -0.564 1.00 93.62 93 GLY A O 1
ATOM 723 N N . LEU A 1 94 ? -7.872 -8.432 1.061 1.00 96.50 94 LEU A N 1
ATOM 724 C CA . LEU A 1 94 ? -6.875 -9.429 0.653 1.00 96.50 94 LEU A CA 1
ATOM 725 C C . LEU A 1 94 ? -7.129 -9.964 -0.762 1.00 96.50 94 LEU A C 1
ATOM 727 O O . LEU A 1 94 ? -6.185 -10.111 -1.530 1.00 96.50 94 LEU A O 1
ATOM 731 N N . LEU A 1 95 ? -8.392 -10.216 -1.125 1.00 97.62 95 LEU A N 1
ATOM 732 C CA . LEU A 1 95 ? -8.756 -10.633 -2.483 1.00 97.62 95 LEU A CA 1
ATOM 733 C C . LEU A 1 95 ? -8.453 -9.539 -3.510 1.00 97.62 95 LEU A C 1
ATOM 735 O O . LEU A 1 95 ? -7.911 -9.838 -4.570 1.00 97.62 95 LEU A O 1
ATOM 739 N N . THR A 1 96 ? -8.741 -8.277 -3.186 1.00 94.44 96 THR A N 1
ATOM 740 C CA . THR A 1 96 ? -8.366 -7.143 -4.038 1.00 94.44 96 THR A CA 1
ATOM 741 C C . THR A 1 96 ? -6.850 -7.026 -4.178 1.00 94.44 96 THR A C 1
ATOM 743 O O . THR A 1 96 ? -6.361 -6.869 -5.291 1.00 94.44 96 THR A O 1
ATOM 746 N N . GLY A 1 97 ? -6.094 -7.170 -3.085 1.00 95.06 97 GLY A N 1
ATOM 747 C CA . GLY A 1 97 ? -4.631 -7.212 -3.125 1.00 95.06 97 GLY A CA 1
ATOM 748 C C . GLY A 1 97 ? -4.114 -8.348 -4.013 1.00 95.06 97 GLY A C 1
ATOM 749 O O . GLY A 1 97 ? -3.284 -8.124 -4.886 1.00 95.06 97 GLY A O 1
ATOM 750 N N . ALA A 1 98 ? -4.665 -9.556 -3.884 1.00 97.25 98 ALA A 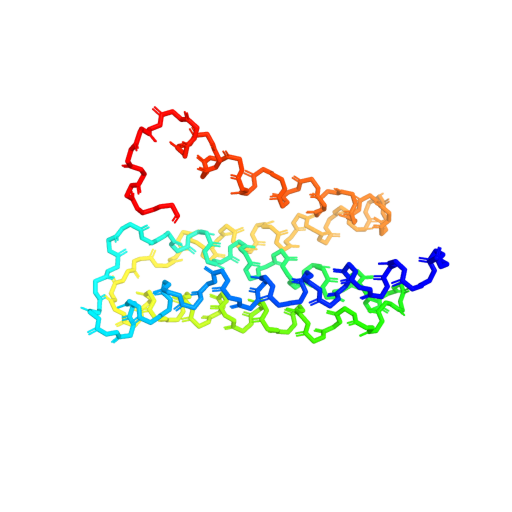N 1
ATOM 751 C CA . ALA A 1 98 ? -4.306 -10.682 -4.745 1.00 97.25 98 ALA A CA 1
ATOM 752 C C . ALA A 1 98 ? -4.621 -10.408 -6.227 1.00 97.25 98 ALA A C 1
ATOM 754 O O . ALA A 1 98 ? -3.789 -10.677 -7.091 1.00 97.25 98 ALA A O 1
ATOM 755 N N . ALA A 1 99 ? -5.784 -9.822 -6.527 1.00 97.06 99 ALA A N 1
ATOM 756 C CA . ALA A 1 99 ? -6.157 -9.443 -7.887 1.00 97.06 99 ALA A CA 1
ATOM 757 C C . ALA A 1 99 ? -5.197 -8.396 -8.474 1.00 97.06 99 ALA A C 1
ATOM 759 O O . ALA A 1 99 ? -4.769 -8.537 -9.618 1.00 97.06 99 ALA A O 1
ATOM 760 N N . ILE A 1 100 ? -4.800 -7.391 -7.684 1.00 95.56 100 ILE A N 1
ATOM 761 C CA . ILE A 1 100 ? -3.797 -6.394 -8.082 1.00 95.56 100 ILE A CA 1
ATOM 762 C C . ILE A 1 100 ? -2.448 -7.068 -8.342 1.00 95.56 100 ILE A C 1
ATOM 764 O O . ILE A 1 100 ? -1.817 -6.776 -9.351 1.00 95.56 100 ILE A O 1
ATOM 768 N N . ALA A 1 101 ? -2.010 -7.993 -7.485 1.00 96.56 101 ALA A N 1
ATOM 769 C CA . ALA A 1 101 ? -0.747 -8.704 -7.675 1.00 96.56 101 ALA A CA 1
ATOM 770 C C . ALA A 1 101 ? -0.741 -9.505 -8.987 1.00 96.56 101 ALA A C 1
ATOM 772 O O . ALA A 1 101 ? 0.198 -9.396 -9.775 1.00 96.56 101 ALA A O 1
ATOM 773 N N . VAL A 1 102 ? -1.813 -10.259 -9.254 1.00 98.06 102 VAL A N 1
ATOM 774 C CA . VAL A 1 102 ? -1.979 -11.020 -10.502 1.00 98.06 102 VAL A CA 1
ATOM 775 C C . VAL A 1 102 ? -2.010 -10.088 -11.713 1.00 98.06 102 VAL A C 1
ATOM 777 O O . VAL A 1 102 ? -1.333 -10.363 -12.702 1.00 98.06 102 VAL A O 1
ATOM 780 N N . ALA A 1 103 ? -2.737 -8.970 -11.635 1.00 96.31 103 ALA A N 1
ATOM 781 C CA . ALA A 1 103 ? -2.787 -7.980 -12.705 1.00 96.31 103 ALA A CA 1
ATOM 782 C C . ALA A 1 103 ? -1.409 -7.360 -12.976 1.00 96.31 103 ALA A C 1
ATOM 784 O O . ALA A 1 103 ? -1.001 -7.282 -14.131 1.00 96.31 103 ALA A O 1
ATOM 785 N N . SER A 1 104 ? -0.659 -6.990 -11.934 1.00 95.69 104 SER A N 1
ATOM 786 C CA . SER A 1 104 ? 0.701 -6.453 -12.057 1.00 95.69 104 SER A CA 1
ATOM 787 C C . SER A 1 104 ? 1.645 -7.445 -12.734 1.00 95.69 104 SER A C 1
ATOM 789 O O . SER A 1 104 ? 2.363 -7.070 -13.659 1.00 95.69 104 SER A O 1
ATOM 791 N N . VAL A 1 105 ? 1.608 -8.722 -12.336 1.00 97.06 105 VAL A N 1
ATOM 792 C CA . VAL A 1 105 ? 2.392 -9.778 -12.996 1.00 97.06 105 VAL A CA 1
ATOM 793 C C . VAL A 1 105 ? 1.957 -9.946 -14.453 1.00 97.06 105 VAL A C 1
ATOM 795 O O . VAL A 1 105 ? 2.806 -10.022 -15.334 1.00 97.06 105 VAL A O 1
ATOM 798 N N . GLY A 1 106 ? 0.652 -9.962 -14.732 1.00 97.50 106 GLY A N 1
ATOM 799 C CA . GLY A 1 106 ? 0.124 -10.069 -16.093 1.00 97.50 106 GLY A CA 1
ATOM 800 C C . GLY A 1 106 ? 0.571 -8.916 -16.996 1.00 97.50 106 GLY A C 1
ATOM 801 O O . GLY A 1 106 ? 1.056 -9.157 -18.099 1.00 97.50 106 GLY A O 1
ATOM 802 N N . ILE A 1 107 ? 0.477 -7.674 -16.511 1.00 96.25 107 ILE A N 1
ATOM 803 C CA . ILE A 1 107 ? 0.930 -6.471 -17.225 1.00 96.25 107 ILE A CA 1
ATOM 804 C C . ILE A 1 107 ? 2.435 -6.537 -17.472 1.00 96.25 107 ILE A C 1
ATOM 806 O O . ILE A 1 107 ? 2.872 -6.318 -18.599 1.00 96.25 107 ILE A O 1
ATOM 810 N N . GLN A 1 108 ? 3.224 -6.889 -16.453 1.00 96.38 108 GLN A N 1
ATOM 811 C CA . GLN A 1 108 ? 4.673 -7.031 -16.589 1.00 96.38 108 GLN A CA 1
ATOM 812 C C . GLN A 1 108 ? 5.031 -8.047 -17.677 1.00 96.38 108 GLN A C 1
ATOM 814 O O . GLN A 1 108 ? 5.860 -7.762 -18.537 1.00 96.38 108 GLN A O 1
ATOM 819 N N . ARG A 1 109 ? 4.373 -9.211 -17.675 1.00 97.56 109 ARG A N 1
ATOM 820 C CA . ARG A 1 109 ? 4.649 -10.293 -18.626 1.00 97.56 109 ARG A CA 1
ATOM 821 C C . ARG A 1 109 ? 4.202 -9.969 -20.048 1.00 97.56 109 ARG A C 1
ATOM 823 O O . ARG A 1 109 ? 4.852 -10.413 -20.987 1.00 97.56 109 ARG A O 1
ATOM 830 N N . ALA A 1 110 ? 3.106 -9.230 -20.208 1.00 97.44 110 ALA A N 1
ATOM 831 C CA . ALA A 1 110 ? 2.534 -8.920 -21.516 1.00 97.44 110 ALA A CA 1
ATOM 832 C C . ALA A 1 110 ? 3.123 -7.655 -22.160 1.00 97.44 110 ALA A C 1
ATOM 834 O O . ALA A 1 110 ? 3.220 -7.586 -23.382 1.00 97.44 110 ALA A O 1
ATOM 835 N N . ALA A 1 111 ? 3.484 -6.652 -21.356 1.00 96.12 111 ALA A N 1
ATOM 836 C CA . ALA A 1 111 ? 3.801 -5.303 -21.827 1.00 96.12 111 ALA A CA 1
ATOM 837 C C . ALA A 1 111 ? 5.114 -4.727 -21.258 1.00 96.12 111 ALA A C 1
ATOM 839 O O . ALA A 1 111 ? 5.516 -3.624 -21.630 1.00 96.12 111 ALA A O 1
ATOM 840 N N . GLY A 1 112 ? 5.800 -5.466 -20.382 1.00 95.25 112 GLY A N 1
ATOM 841 C CA . GLY A 1 112 ? 7.102 -5.093 -19.837 1.00 95.25 112 GLY A CA 1
ATOM 842 C C . GLY A 1 112 ? 7.057 -4.079 -18.691 1.00 95.25 112 GLY A C 1
ATOM 843 O O . GLY A 1 112 ? 6.006 -3.596 -18.258 1.00 95.25 112 GLY A O 1
ATOM 844 N N . TRP A 1 113 ? 8.247 -3.754 -18.184 1.00 94.75 113 TRP A N 1
ATOM 845 C CA . TRP A 1 113 ? 8.431 -2.931 -16.989 1.00 94.75 113 TRP A CA 1
ATOM 846 C C . TRP A 1 113 ? 7.994 -1.480 -17.165 1.00 94.75 113 TRP A C 1
ATOM 848 O O . TRP A 1 113 ? 7.373 -0.933 -16.259 1.00 94.75 113 TRP A O 1
ATOM 858 N N . THR A 1 114 ? 8.237 -0.869 -18.327 1.00 93.44 114 THR A N 1
ATOM 859 C CA . THR A 1 114 ? 7.829 0.521 -18.599 1.00 93.44 114 THR A CA 1
ATOM 860 C C . THR A 1 114 ? 6.318 0.704 -18.464 1.00 93.44 114 THR A C 1
ATOM 862 O O . THR A 1 114 ? 5.853 1.666 -17.847 1.00 93.44 114 THR A O 1
ATOM 865 N N . VAL A 1 115 ? 5.533 -0.241 -18.993 1.00 93.81 115 VAL A N 1
ATOM 866 C CA . VAL A 1 115 ? 4.070 -0.182 -18.906 1.00 93.81 115 VAL A CA 1
ATOM 867 C C . VAL A 1 115 ? 3.611 -0.433 -17.475 1.00 93.81 115 VAL A C 1
ATOM 869 O O . VAL A 1 115 ? 2.774 0.316 -16.976 1.00 93.81 115 VAL A O 1
ATOM 872 N N . LEU A 1 116 ? 4.201 -1.412 -16.779 1.00 94.00 116 LEU A N 1
ATOM 873 C CA . LEU A 1 116 ? 3.905 -1.641 -15.364 1.00 94.00 116 LEU A CA 1
ATOM 874 C C . LEU A 1 116 ? 4.178 -0.389 -14.519 1.00 94.00 116 LEU A C 1
ATOM 876 O O . LEU A 1 116 ? 3.292 0.048 -13.792 1.00 94.00 116 LEU A O 1
ATOM 880 N N . GLY A 1 117 ? 5.367 0.208 -14.635 1.00 90.75 117 GLY A N 1
ATOM 881 C CA . GLY A 1 117 ? 5.736 1.421 -13.901 1.00 90.75 117 GLY A CA 1
ATOM 882 C C . GLY A 1 117 ? 4.783 2.582 -14.185 1.00 90.75 117 GLY A C 1
ATOM 883 O O . GLY A 1 117 ? 4.365 3.278 -13.262 1.00 90.75 117 GLY A O 1
ATOM 884 N N . THR A 1 118 ? 4.345 2.733 -15.438 1.00 90.88 118 THR A N 1
ATOM 885 C CA . THR A 1 118 ? 3.327 3.729 -15.811 1.00 90.88 118 THR A CA 1
ATOM 886 C C . THR A 1 118 ? 1.992 3.463 -15.115 1.00 90.88 118 THR A C 1
ATOM 888 O O . THR A 1 118 ? 1.414 4.370 -14.516 1.00 90.88 118 THR A O 1
ATOM 891 N N . VAL A 1 119 ? 1.504 2.219 -15.149 1.00 92.06 119 VAL A N 1
ATOM 892 C CA . VAL A 1 119 ? 0.246 1.826 -14.496 1.00 92.06 119 VAL A CA 1
ATOM 893 C C . VAL A 1 119 ? 0.326 2.029 -12.984 1.00 92.06 119 VAL A C 1
ATOM 895 O O . VAL A 1 119 ? -0.599 2.592 -12.399 1.00 92.06 119 VAL A O 1
ATOM 898 N N . LEU A 1 120 ? 1.435 1.639 -12.352 1.00 90.19 120 LEU A N 1
ATOM 899 C CA . LEU A 1 120 ? 1.675 1.864 -10.927 1.00 90.19 120 LEU A CA 1
ATOM 900 C C . LEU A 1 120 ? 1.689 3.366 -10.599 1.00 90.19 120 LEU A C 1
ATOM 902 O O . LEU A 1 120 ? 1.019 3.791 -9.656 1.00 90.19 120 LEU A O 1
ATOM 906 N N . GLY A 1 121 ? 2.366 4.181 -11.412 1.00 86.00 121 GLY A N 1
ATOM 907 C CA . GLY A 1 121 ? 2.385 5.643 -11.292 1.00 86.00 121 GLY A CA 1
ATOM 908 C C . GLY A 1 121 ? 0.990 6.261 -11.351 1.00 86.00 121 GLY A C 1
ATOM 909 O O . GLY A 1 121 ? 0.602 7.012 -10.456 1.00 86.00 121 GLY A O 1
ATOM 910 N N . LEU A 1 122 ? 0.197 5.887 -12.355 1.00 86.31 122 LEU A N 1
ATOM 911 C CA . LEU A 1 122 ? -1.181 6.359 -12.508 1.00 86.31 122 LEU A CA 1
ATOM 912 C C . LEU A 1 122 ? -2.095 5.864 -11.379 1.00 86.31 122 LEU A C 1
ATOM 914 O O . LEU A 1 122 ? -2.966 6.603 -10.917 1.00 86.31 122 LEU A O 1
ATOM 918 N N . SER A 1 123 ? -1.879 4.638 -10.894 1.00 82.75 123 SER A N 1
ATOM 919 C CA . SER A 1 123 ? -2.668 4.057 -9.805 1.00 82.75 123 SER A CA 1
ATOM 920 C C . SER A 1 123 ? -2.520 4.835 -8.494 1.00 82.75 123 SER A C 1
ATOM 922 O O . SER A 1 123 ? -3.512 5.024 -7.795 1.00 82.75 123 SER A O 1
ATOM 924 N N . ASN A 1 124 ? -1.332 5.381 -8.206 1.00 73.06 124 ASN A N 1
ATOM 925 C CA . ASN A 1 124 ? -1.117 6.264 -7.055 1.00 73.06 124 ASN A CA 1
ATOM 926 C C . ASN A 1 124 ? -1.945 7.556 -7.164 1.00 73.06 124 ASN A C 1
ATOM 928 O O . ASN A 1 124 ? -2.502 8.023 -6.173 1.00 73.06 124 ASN A O 1
ATOM 932 N N . GLY A 1 125 ? -2.091 8.107 -8.373 1.00 65.44 125 GLY A N 1
ATOM 933 C CA . GLY A 1 125 ? -2.967 9.256 -8.613 1.00 65.44 125 GLY A CA 1
ATOM 934 C C . GLY A 1 125 ? -4.444 8.930 -8.366 1.00 65.44 125 GLY A C 1
ATOM 935 O O . GLY A 1 125 ? -5.146 9.680 -7.687 1.00 65.44 125 GLY A O 1
ATOM 936 N N . LEU A 1 126 ? -4.908 7.776 -8.852 1.00 65.62 126 LEU A N 1
ATOM 937 C CA . LEU A 1 126 ? -6.283 7.304 -8.636 1.00 65.62 126 LEU A CA 1
ATOM 938 C C . LEU A 1 126 ? -6.573 6.983 -7.163 1.00 65.62 126 LEU A C 1
ATOM 940 O O . LEU A 1 126 ? -7.693 7.185 -6.699 1.00 65.62 126 LEU A O 1
ATOM 944 N N . TYR A 1 127 ? -5.562 6.524 -6.428 1.00 65.94 127 TYR A N 1
ATOM 945 C CA . TYR A 1 127 ? -5.639 6.235 -4.999 1.00 65.94 127 TYR A CA 1
ATOM 946 C C . TYR A 1 127 ? -5.847 7.495 -4.147 1.00 65.94 127 TYR A C 1
ATOM 948 O O . TYR A 1 127 ? -6.626 7.477 -3.196 1.00 65.94 127 TYR A O 1
ATOM 956 N N . LEU A 1 128 ? -5.195 8.603 -4.511 1.00 66.44 128 LEU A N 1
ATOM 957 C CA . LEU A 1 128 ? -5.295 9.885 -3.803 1.00 66.44 128 LEU A CA 1
ATOM 958 C C . LEU A 1 128 ? -6.504 10.724 -4.244 1.00 66.44 128 LEU A C 1
ATOM 960 O O . LEU A 1 128 ? -6.979 11.574 -3.489 1.00 66.44 128 LEU A O 1
ATOM 964 N N . GLY A 1 129 ? -7.024 10.482 -5.450 1.00 67.25 129 GLY A N 1
ATOM 965 C CA . GLY A 1 129 ? -8.105 11.258 -6.062 1.00 67.25 129 GLY A CA 1
ATOM 966 C C . GLY A 1 129 ? -9.334 11.470 -5.165 1.00 67.25 129 GLY A C 1
ATOM 967 O O . GLY A 1 129 ? -9.730 12.618 -4.970 1.00 67.25 129 GLY A O 1
ATOM 968 N N . PRO A 1 130 ? -9.937 10.422 -4.571 1.00 67.94 130 PRO A N 1
ATOM 969 C CA . PRO A 1 130 ? -11.111 10.580 -3.711 1.00 67.94 130 PRO A CA 1
ATOM 970 C C . PRO A 1 130 ? -10.856 11.448 -2.473 1.00 67.94 130 PRO A C 1
ATOM 972 O O . PRO A 1 130 ? -11.699 12.275 -2.130 1.00 67.94 130 PRO A O 1
ATOM 975 N N . ALA A 1 131 ? -9.689 11.302 -1.840 1.00 67.25 131 ALA A N 1
ATOM 976 C CA . ALA A 1 131 ? -9.281 12.101 -0.686 1.00 67.25 131 ALA A CA 1
ATOM 977 C C . ALA A 1 131 ? -9.094 13.579 -1.068 1.00 67.25 131 ALA A C 1
ATOM 979 O O . ALA A 1 131 ? -9.603 14.469 -0.389 1.00 67.25 131 ALA A O 1
ATOM 980 N N . LEU A 1 132 ? -8.455 13.842 -2.213 1.00 66.88 132 LEU A N 1
ATOM 981 C CA . LEU A 1 132 ? -8.292 15.192 -2.759 1.00 66.88 132 LEU A CA 1
ATOM 982 C C . LEU A 1 132 ? -9.636 15.836 -3.118 1.00 66.88 132 LEU A C 1
ATOM 984 O O . LEU A 1 132 ? -9.861 17.003 -2.810 1.00 66.88 132 LEU A O 1
ATOM 988 N N . ILE A 1 133 ? -10.555 15.081 -3.728 1.00 72.69 133 ILE A N 1
ATOM 989 C CA . ILE A 1 133 ? -11.903 15.565 -4.056 1.00 72.69 133 ILE A CA 1
ATOM 990 C C . ILE A 1 133 ? -12.691 15.868 -2.777 1.00 72.69 133 ILE A C 1
ATOM 992 O O . ILE A 1 133 ? -13.364 16.895 -2.715 1.00 72.69 133 ILE A O 1
ATOM 996 N N . ALA A 1 134 ? -12.611 15.007 -1.759 1.00 71.12 134 ALA A N 1
ATOM 997 C CA . ALA A 1 134 ? -13.263 15.235 -0.472 1.00 71.12 134 ALA A CA 1
ATOM 998 C C . ALA A 1 134 ? -12.715 16.494 0.219 1.00 71.12 134 ALA A C 1
ATOM 1000 O O . ALA A 1 134 ? -13.4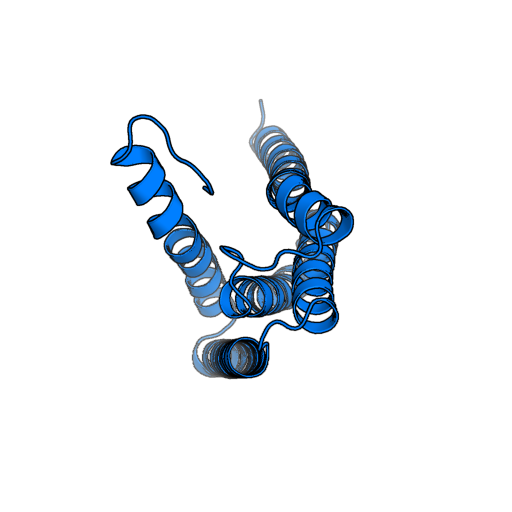94 17.352 0.628 1.00 71.12 134 ALA A O 1
ATOM 1001 N N . ALA A 1 135 ? -11.389 16.657 0.262 1.00 70.75 135 ALA A N 1
ATOM 1002 C CA . ALA A 1 135 ? -10.750 17.858 0.793 1.00 70.75 135 ALA A CA 1
ATOM 1003 C C . ALA A 1 135 ? -11.132 19.125 0.010 1.00 70.75 135 ALA A C 1
ATOM 1005 O O . ALA A 1 135 ? -11.358 20.171 0.609 1.00 70.75 135 ALA A O 1
ATOM 1006 N N . TRP A 1 136 ? -11.254 19.037 -1.318 1.00 76.12 136 TRP A N 1
ATOM 1007 C CA . TRP A 1 136 ? -11.639 20.171 -2.162 1.00 76.12 136 TRP A CA 1
ATOM 1008 C C . TRP A 1 136 ? -13.113 20.569 -2.001 1.00 76.12 136 TRP A C 1
ATOM 1010 O O . TRP A 1 136 ? -13.452 21.747 -2.074 1.00 76.12 136 TRP A O 1
ATOM 1020 N N . ARG A 1 137 ? -14.007 19.598 -1.780 1.00 79.75 137 ARG A N 1
ATOM 1021 C CA . ARG A 1 137 ? -15.455 19.841 -1.662 1.00 79.75 137 ARG A CA 1
ATOM 1022 C C . ARG A 1 137 ? -15.914 20.204 -0.253 1.00 79.75 137 ARG A C 1
ATOM 1024 O O . ARG A 1 137 ? -17.064 20.607 -0.093 1.00 79.75 137 ARG A O 1
ATOM 1031 N N . THR A 1 138 ? -15.087 20.021 0.772 1.00 74.31 138 THR A N 1
ATOM 1032 C CA . THR A 1 138 ? -15.510 20.167 2.170 1.00 74.31 138 THR A CA 1
ATOM 1033 C C . THR A 1 138 ? -14.672 21.217 2.895 1.00 74.31 138 THR A C 1
ATOM 1035 O O . THR A 1 138 ? -13.462 21.086 3.010 1.00 74.31 138 THR A O 1
ATOM 1038 N N . TYR A 1 139 ? -15.338 22.238 3.451 1.00 66.62 139 TYR A N 1
ATOM 1039 C CA . TYR A 1 139 ? -14.704 23.328 4.214 1.00 66.62 139 TYR A CA 1
ATOM 1040 C C . TYR A 1 139 ? -14.033 22.866 5.526 1.00 66.62 139 TYR A C 1
ATOM 1042 O O . TYR A 1 139 ? -13.184 23.572 6.063 1.00 66.62 139 TYR A O 1
ATOM 1050 N N . ALA A 1 140 ? -14.412 21.691 6.038 1.00 61.06 140 ALA A N 1
ATOM 1051 C CA . ALA A 1 140 ? -13.822 21.035 7.206 1.00 61.06 140 ALA A CA 1
ATOM 1052 C C .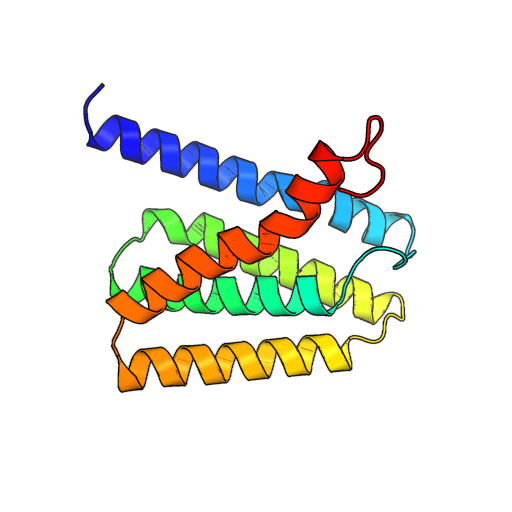 ALA A 1 140 ? -13.712 19.515 6.955 1.00 61.06 140 ALA A C 1
ATOM 1054 O O . ALA A 1 140 ? -14.598 18.758 7.362 1.00 61.06 140 ALA A O 1
ATOM 1055 N N . PRO A 1 141 ? -12.680 19.051 6.229 1.00 55.66 141 PRO A N 1
ATOM 1056 C CA . PRO A 1 141 ? -12.513 17.633 5.953 1.00 55.66 141 PRO A CA 1
ATOM 1057 C C . PRO A 1 141 ? -12.245 16.877 7.261 1.00 55.66 141 PRO A C 1
ATOM 1059 O O . PRO A 1 141 ? -11.264 17.143 7.952 1.00 55.66 141 PRO A O 1
ATOM 1062 N N . VAL A 1 142 ? -13.115 15.928 7.609 1.00 55.38 142 VAL A N 1
ATOM 1063 C CA . VAL A 1 142 ? -12.886 14.987 8.714 1.00 55.38 142 VAL A CA 1
ATOM 1064 C C . VAL A 1 142 ? -12.595 13.606 8.135 1.00 55.38 142 VAL A C 1
ATOM 1066 O O . VAL A 1 142 ? -13.412 13.050 7.407 1.00 55.38 142 VAL A O 1
ATOM 1069 N N . GLY A 1 143 ? -11.424 13.051 8.456 1.00 50.94 143 GLY A N 1
ATOM 1070 C CA . GLY A 1 143 ? -11.027 11.707 8.017 1.00 50.94 143 GLY A CA 1
ATOM 1071 C C . GLY A 1 143 ? -10.412 11.616 6.615 1.00 50.94 143 GLY A C 1
ATOM 1072 O O . GLY A 1 143 ? -10.537 10.565 5.991 1.00 50.94 143 GLY A O 1
ATOM 1073 N N . VAL A 1 144 ? -9.771 12.688 6.136 1.00 47.28 144 VAL A N 1
ATOM 1074 C CA . VAL A 1 144 ? -8.901 12.673 4.944 1.00 47.28 144 VAL A CA 1
ATOM 1075 C C . VAL A 1 144 ? -7.468 12.367 5.360 1.00 47.28 144 VAL A C 1
ATOM 1077 O O . VAL A 1 144 ? -7.043 12.931 6.395 1.00 47.28 144 VAL A O 1
#

Sequence (144 aa):
MSRDEFAFWVAVVANGVTFVQIVPQIARLIRTGHTEGVSPTWAAAGMTINVGWMAYVVENEYWETIPSIIAAISSFGLALYLLYRNGARVRAGLLTGAAIAVASVGIQRAAGWTVLGTVLGLSNGLYLGPALIAAWRTYAPVGV

Foldseek 3Di:
DDPVVVVVVVLVVLLVCLLPVLVVVLVCLVPPLDCPLPDLLLLLQQLLLLVLVCVLCVVVVVVSNNNSSVSSNVSSVSSNVSCVVSPHDNVVNNVSSVVSNVVLVVCCVPPNSVRSVVVSVVVVVVSCVVVVVQVVVDPDDDSD

pLDDT: mean 86.45, std 11.48, range [47.28, 98.06]

Radius of gyration: 16.29 Å; chains: 1; bounding box: 37×34×42 Å